Protein AF-A0A6G3XUW6-F1 (afdb_monomer_lite)

Structure (mmCIF, N/CA/C/O backbone):
data_AF-A0A6G3XUW6-F1
#
_entry.id   AF-A0A6G3XUW6-F1
#
loop_
_atom_site.group_PDB
_atom_site.id
_atom_site.type_symbol
_atom_site.label_atom_id
_atom_site.label_alt_id
_atom_site.label_comp_id
_atom_site.label_asym_id
_atom_site.label_entity_id
_atom_site.label_seq_id
_atom_site.pdbx_PDB_ins_code
_atom_site.Cartn_x
_atom_site.Cartn_y
_atom_site.Cartn_z
_atom_site.occupancy
_atom_site.B_iso_or_equiv
_atom_site.auth_seq_id
_atom_site.auth_comp_id
_atom_site.auth_asym_id
_atom_site.auth_atom_id
_atom_site.pdbx_PDB_model_num
ATOM 1 N N . ALA A 1 1 ? 36.091 15.554 -2.455 1.00 47.88 1 ALA A N 1
ATOM 2 C CA . ALA A 1 1 ? 36.045 16.760 -3.316 1.00 47.88 1 ALA A CA 1
ATOM 3 C C . ALA A 1 1 ? 36.875 16.580 -4.588 1.00 47.88 1 ALA A C 1
ATOM 5 O O . ALA A 1 1 ? 36.370 16.884 -5.656 1.00 47.88 1 ALA A O 1
ATOM 6 N N . GLN A 1 2 ? 38.097 16.038 -4.501 1.00 39.41 2 GLN A N 1
ATOM 7 C CA . GLN A 1 2 ? 38.926 15.743 -5.679 1.00 39.41 2 GLN A CA 1
ATOM 8 C C . GLN A 1 2 ? 38.427 14.523 -6.490 1.00 39.41 2 GLN A C 1
ATOM 10 O O . GLN A 1 2 ? 38.505 14.551 -7.712 1.00 39.41 2 GLN A O 1
ATOM 15 N N . ASP A 1 3 ? 37.788 13.538 -5.844 1.00 40.91 3 ASP A N 1
ATOM 16 C CA . ASP A 1 3 ? 37.189 12.373 -6.532 1.00 40.91 3 ASP A CA 1
ATOM 17 C C . ASP A 1 3 ? 35.962 12.716 -7.394 1.00 40.91 3 ASP A C 1
ATOM 19 O O . ASP A 1 3 ? 35.753 12.126 -8.448 1.00 40.91 3 ASP A O 1
ATOM 23 N N . GLN A 1 4 ? 35.182 13.737 -7.018 1.00 38.16 4 GLN A N 1
ATOM 24 C CA . GLN A 1 4 ? 33.985 14.127 -7.778 1.00 38.16 4 GLN A CA 1
ATOM 25 C C . GLN A 1 4 ? 34.304 14.881 -9.076 1.00 38.16 4 GLN A C 1
ATOM 27 O O . GLN A 1 4 ? 33.491 14.889 -9.996 1.00 38.16 4 GLN A O 1
ATOM 32 N N . VAL A 1 5 ? 35.485 15.500 -9.180 1.00 45.34 5 VAL A N 1
ATOM 33 C CA . VAL A 1 5 ? 35.937 16.145 -10.424 1.00 45.34 5 VAL A CA 1
ATOM 34 C C . VAL A 1 5 ? 36.415 15.092 -11.432 1.00 45.34 5 VAL A C 1
ATOM 36 O O . VAL A 1 5 ? 36.185 15.249 -12.632 1.00 45.34 5 VAL A O 1
ATOM 39 N N . GLY A 1 6 ? 37.017 13.996 -10.951 1.00 40.53 6 GLY A N 1
ATOM 40 C CA . GLY A 1 6 ? 37.390 12.839 -11.771 1.00 40.53 6 GLY A CA 1
ATOM 41 C C . GLY A 1 6 ? 36.171 12.114 -12.349 1.00 40.53 6 GLY A C 1
ATOM 42 O O . GLY A 1 6 ? 36.116 11.889 -13.559 1.00 40.53 6 GLY A O 1
ATOM 43 N N . ASP A 1 7 ? 35.154 11.855 -11.522 1.00 49.25 7 ASP A N 1
ATOM 44 C CA . ASP A 1 7 ? 33.886 11.253 -11.965 1.00 49.25 7 ASP A CA 1
ATOM 45 C C . ASP A 1 7 ? 33.130 12.146 -12.952 1.00 49.25 7 ASP A C 1
ATOM 47 O O . ASP A 1 7 ? 32.655 11.672 -13.983 1.00 49.25 7 ASP A O 1
ATOM 51 N N . LEU A 1 8 ? 33.066 13.459 -12.703 1.00 45.09 8 LEU A N 1
ATOM 52 C CA . LEU A 1 8 ? 32.399 14.387 -13.618 1.00 45.09 8 LEU A CA 1
ATOM 53 C C . LEU A 1 8 ? 33.101 14.441 -14.982 1.00 45.09 8 LEU A C 1
ATOM 55 O O . LEU A 1 8 ? 32.440 14.468 -16.018 1.00 45.09 8 LEU A O 1
ATOM 59 N N . THR A 1 9 ? 34.435 14.423 -14.992 1.00 50.75 9 THR A N 1
ATOM 60 C CA . THR A 1 9 ? 35.218 14.406 -16.236 1.00 50.75 9 THR A CA 1
ATOM 61 C C . THR A 1 9 ? 34.997 13.098 -16.999 1.00 50.75 9 THR A C 1
ATOM 63 O O . THR A 1 9 ? 34.795 13.130 -18.211 1.00 50.75 9 THR A O 1
ATOM 66 N N . THR A 1 10 ? 34.922 11.970 -16.288 1.00 53.84 10 THR A N 1
ATOM 67 C CA . THR A 1 10 ? 34.670 10.639 -16.863 1.00 53.84 10 THR A CA 1
ATOM 68 C C . THR A 1 10 ? 33.268 10.537 -17.472 1.00 53.84 10 THR A C 1
ATOM 70 O O . THR A 1 10 ? 33.120 10.127 -18.622 1.00 53.84 10 THR A O 1
ATOM 73 N N . VAL A 1 11 ? 32.236 11.005 -16.762 1.00 54.62 11 VAL A N 1
ATOM 74 C CA . VAL A 1 11 ? 30.846 11.035 -17.256 1.00 54.62 11 VAL A CA 1
ATOM 75 C C . VAL A 1 11 ? 30.703 11.954 -18.475 1.00 54.62 11 VAL A C 1
ATOM 77 O O . VAL A 1 11 ? 29.957 11.650 -19.413 1.00 54.62 11 VAL A O 1
ATOM 80 N N . VAL A 1 12 ? 31.430 13.075 -18.506 1.00 58.38 12 VAL A N 1
ATOM 81 C CA . VAL A 1 12 ? 31.451 13.984 -19.660 1.00 58.38 12 VAL A CA 1
ATOM 82 C C . VAL A 1 12 ? 32.180 13.354 -20.851 1.00 58.38 12 VAL A C 1
ATOM 84 O O . VAL A 1 12 ? 31.668 13.434 -21.970 1.00 58.38 12 VAL A O 1
ATOM 87 N N . GLU A 1 13 ? 33.319 12.686 -20.651 1.00 56.12 13 GLU A N 1
ATOM 88 C CA . GLU A 1 13 ? 34.023 11.968 -21.724 1.00 56.12 13 GLU A CA 1
ATOM 89 C C . GLU A 1 13 ? 33.182 10.824 -22.306 1.00 56.12 13 GLU A C 1
ATOM 91 O O . GLU A 1 13 ? 33.071 10.708 -23.532 1.00 56.12 13 GLU A O 1
ATOM 96 N N . GLU A 1 14 ? 32.517 10.039 -21.456 1.00 54.00 14 GLU A N 1
ATOM 97 C CA . GLU A 1 14 ? 31.626 8.952 -21.874 1.00 54.00 14 GLU A CA 1
ATOM 98 C C . GLU A 1 14 ? 30.406 9.488 -22.643 1.00 54.00 14 GLU A C 1
ATOM 100 O O . GLU A 1 14 ? 30.047 8.970 -23.706 1.00 54.00 14 GLU A O 1
ATOM 105 N N . SER A 1 15 ? 29.836 10.612 -22.197 1.00 56.00 15 SER A N 1
ATOM 106 C CA . SER A 1 15 ? 28.744 11.304 -22.897 1.00 56.00 15 SER A CA 1
ATOM 107 C C . SER A 1 15 ? 29.173 11.845 -24.268 1.00 56.00 15 SER A C 1
ATOM 109 O O . SER A 1 15 ? 28.437 11.731 -25.255 1.00 56.00 15 SER A O 1
ATOM 111 N N . VAL A 1 16 ? 30.383 12.406 -24.376 1.00 58.22 16 VAL A N 1
ATOM 112 C CA . VAL A 1 16 ? 30.945 12.908 -25.642 1.00 58.22 16 VAL A CA 1
ATOM 113 C C . VAL A 1 16 ? 31.243 11.758 -26.609 1.00 58.22 16 VAL A C 1
ATOM 115 O O . VAL A 1 16 ? 31.010 11.899 -27.817 1.00 58.22 16 VAL A O 1
ATOM 118 N N . LEU A 1 17 ? 31.720 10.615 -26.107 1.00 56.41 17 LEU A N 1
ATOM 119 C CA . LEU A 1 17 ? 31.930 9.404 -26.899 1.00 56.41 17 LEU A CA 1
ATOM 120 C C . LEU A 1 17 ? 30.591 8.829 -27.384 1.00 56.41 17 LEU A C 1
ATOM 122 O O . LEU A 1 17 ? 30.445 8.554 -28.576 1.00 56.41 17 LEU A O 1
ATOM 126 N N . GLY A 1 18 ? 29.585 8.759 -26.507 1.00 59.00 18 GLY A N 1
ATOM 127 C CA . GLY A 1 18 ? 28.222 8.328 -26.822 1.00 59.00 18 GLY A CA 1
ATOM 128 C C . GLY A 1 18 ? 27.568 9.174 -27.919 1.00 59.00 18 GLY A C 1
ATOM 129 O O . GLY A 1 18 ? 27.033 8.636 -28.889 1.00 59.00 18 GLY A O 1
ATOM 130 N N . ILE A 1 19 ? 27.701 10.503 -27.856 1.00 58.03 19 ILE A N 1
ATOM 131 C CA . ILE A 1 19 ? 27.221 11.412 -28.913 1.00 58.03 19 ILE A CA 1
ATOM 132 C C . ILE A 1 19 ? 27.960 11.179 -30.240 1.00 58.03 19 ILE A C 1
ATOM 134 O O . ILE A 1 19 ? 27.349 11.258 -31.308 1.00 58.03 19 ILE A O 1
ATOM 138 N N . ARG A 1 20 ? 29.266 10.889 -30.211 1.00 60.41 20 ARG A N 1
ATOM 139 C CA . ARG A 1 20 ? 30.077 10.624 -31.415 1.00 60.41 20 ARG A CA 1
ATOM 140 C C . ARG A 1 20 ? 29.701 9.292 -32.065 1.00 60.41 20 ARG A C 1
ATOM 142 O O . ARG A 1 20 ? 29.600 9.218 -33.288 1.00 60.41 20 ARG A O 1
ATOM 149 N N . ILE A 1 21 ? 29.415 8.288 -31.240 1.00 58.41 21 ILE A N 1
ATOM 150 C CA . ILE A 1 21 ? 28.867 6.991 -31.633 1.00 58.41 21 ILE A CA 1
ATOM 151 C C . ILE A 1 21 ? 27.499 7.199 -32.308 1.00 58.41 21 ILE A C 1
ATOM 153 O O . ILE A 1 21 ? 27.338 6.828 -33.470 1.00 58.41 21 ILE A O 1
ATOM 157 N N . VAL A 1 22 ? 26.559 7.909 -31.667 1.00 60.53 22 VAL A N 1
ATOM 158 C CA . VAL A 1 22 ? 25.226 8.234 -32.225 1.00 60.53 22 VAL A CA 1
ATOM 159 C C . VAL A 1 22 ? 25.313 9.044 -33.531 1.00 60.53 22 VAL A C 1
ATOM 161 O O . VAL A 1 22 ? 24.584 8.758 -34.481 1.00 60.53 22 VAL A O 1
ATOM 164 N N . LYS A 1 23 ? 26.238 10.010 -33.638 1.00 56.12 23 LYS A N 1
ATOM 165 C CA . LYS A 1 23 ? 26.481 10.774 -34.879 1.00 56.12 23 LYS A CA 1
ATOM 166 C C . LYS A 1 23 ? 27.110 9.924 -35.995 1.00 56.12 23 LYS A C 1
ATOM 168 O O . LYS A 1 23 ? 26.811 10.161 -37.165 1.00 56.12 23 LYS A O 1
ATOM 173 N N . GLY A 1 24 ? 27.930 8.923 -35.664 1.00 55.16 24 GLY A N 1
ATOM 174 C CA . GLY A 1 24 ? 28.481 7.951 -36.619 1.00 55.16 24 GLY A CA 1
ATOM 175 C C . GLY A 1 24 ? 27.399 7.074 -37.257 1.00 55.16 24 GLY A C 1
ATOM 176 O O . GLY A 1 24 ? 27.402 6.885 -38.476 1.00 55.16 24 GLY A O 1
ATOM 177 N N . PHE A 1 25 ? 26.401 6.666 -36.461 1.00 56.94 25 PHE A N 1
ATOM 178 C CA . PHE A 1 25 ? 25.252 5.872 -36.917 1.00 56.94 25 PHE A CA 1
ATOM 179 C C . PHE A 1 25 ? 24.378 6.578 -37.976 1.00 56.94 25 PHE A C 1
ATOM 181 O O . PHE A 1 25 ? 23.674 5.912 -38.740 1.00 56.94 25 PHE A O 1
ATOM 188 N N . GLY A 1 26 ? 24.448 7.913 -38.077 1.00 53.75 26 GLY A N 1
ATOM 189 C CA . GLY A 1 26 ? 23.709 8.715 -39.060 1.00 53.75 26 GLY A CA 1
ATOM 190 C C . GLY A 1 26 ? 24.218 8.607 -40.503 1.00 53.75 26 GLY A C 1
ATOM 191 O O . GLY A 1 26 ? 23.507 8.993 -41.428 1.00 53.75 26 GLY A O 1
ATOM 192 N N . ARG A 1 27 ? 25.424 8.062 -40.726 1.00 57.44 27 ARG A N 1
ATOM 193 C CA . ARG A 1 27 ? 26.040 7.989 -42.067 1.00 57.44 27 ARG A CA 1
ATOM 194 C C . ARG A 1 27 ? 25.758 6.679 -42.811 1.00 57.44 27 ARG A C 1
ATOM 196 O O . ARG A 1 27 ? 25.947 6.629 -44.021 1.00 57.44 27 ARG A O 1
ATOM 203 N N . HIS A 1 28 ? 25.254 5.641 -42.135 1.00 64.12 28 HIS A N 1
ATOM 204 C CA . HIS A 1 28 ? 24.929 4.348 -42.747 1.00 64.12 28 HIS A CA 1
ATOM 205 C C . HIS A 1 28 ? 23.533 3.850 -42.336 1.00 64.12 28 HIS A C 1
ATOM 207 O O . HIS A 1 28 ? 23.247 3.614 -41.165 1.00 64.12 28 HIS A O 1
ATOM 213 N N . ARG A 1 29 ? 22.656 3.593 -43.321 1.00 67.94 29 ARG A N 1
ATOM 214 C CA . ARG A 1 29 ? 21.284 3.081 -43.095 1.00 67.94 29 ARG A CA 1
ATOM 215 C C . ARG A 1 29 ? 21.238 1.766 -42.294 1.00 67.94 29 ARG A C 1
ATOM 217 O O . ARG A 1 29 ? 20.241 1.497 -41.633 1.00 67.94 29 ARG A O 1
ATOM 224 N N . SER A 1 30 ? 22.283 0.936 -42.359 1.00 70.12 30 SER A N 1
ATOM 225 C CA . SER A 1 30 ? 22.411 -0.306 -41.572 1.00 70.12 30 SER A CA 1
ATOM 226 C C . SER A 1 30 ? 22.556 -0.035 -40.077 1.00 70.12 30 SER A C 1
ATOM 228 O O . SER A 1 30 ? 21.940 -0.703 -39.251 1.00 70.12 30 SER A O 1
ATOM 230 N N . GLN A 1 31 ? 23.323 0.992 -39.754 1.00 66.94 31 GLN A N 1
ATOM 231 C CA . GLN A 1 31 ? 23.649 1.424 -38.415 1.00 66.94 31 GLN A CA 1
ATOM 232 C C . GLN A 1 31 ? 22.421 2.059 -37.728 1.00 66.94 31 GLN A C 1
ATOM 234 O O . GLN A 1 31 ? 22.055 1.653 -36.624 1.00 66.94 31 GLN A O 1
ATOM 239 N N . ALA A 1 32 ? 21.693 2.942 -38.415 1.00 73.06 32 ALA A N 1
ATOM 240 C CA . ALA A 1 32 ? 20.428 3.483 -37.906 1.00 73.06 32 ALA A CA 1
ATOM 241 C C . ALA A 1 32 ? 19.370 2.390 -37.615 1.00 73.06 32 ALA A C 1
ATOM 243 O O . ALA A 1 32 ? 18.633 2.478 -36.631 1.00 73.06 32 ALA A O 1
ATOM 244 N N . ARG A 1 33 ? 19.308 1.327 -38.437 1.00 77.94 33 ARG A N 1
ATOM 245 C CA . ARG A 1 33 ? 18.421 0.173 -38.188 1.00 77.94 33 ARG A CA 1
ATOM 246 C C . ARG A 1 33 ? 18.825 -0.617 -36.942 1.00 77.94 33 ARG A C 1
ATOM 248 O O . ARG A 1 33 ? 17.945 -0.992 -36.172 1.00 77.94 33 ARG A O 1
ATOM 255 N N . ALA A 1 34 ? 20.123 -0.840 -36.734 1.00 76.19 34 ALA A N 1
ATOM 256 C CA . ALA A 1 34 ? 20.635 -1.520 -35.544 1.00 76.19 34 ALA A CA 1
ATOM 257 C C . ALA A 1 34 ? 20.319 -0.733 -34.260 1.00 76.19 34 ALA A C 1
ATOM 259 O O . ALA A 1 34 ? 19.793 -1.305 -33.307 1.00 76.19 34 ALA A O 1
ATOM 260 N N . PHE A 1 35 ? 20.533 0.587 -34.268 1.00 75.06 35 PHE A N 1
ATOM 261 C CA . PHE A 1 35 ? 20.168 1.458 -33.147 1.00 75.06 35 PHE A CA 1
ATOM 262 C C . PHE A 1 35 ? 18.663 1.410 -32.847 1.00 75.06 35 PHE A C 1
ATOM 264 O O . PHE A 1 35 ? 18.265 1.215 -31.701 1.00 75.06 35 PHE A O 1
ATOM 271 N N . LYS A 1 36 ? 17.814 1.508 -33.880 1.00 80.12 36 LYS A N 1
ATOM 272 C CA . LYS A 1 36 ? 16.355 1.414 -33.722 1.00 80.12 36 LYS A CA 1
ATOM 273 C C . LYS A 1 36 ? 15.926 0.079 -33.102 1.00 80.12 36 LYS A C 1
ATOM 275 O O . LYS A 1 36 ? 15.047 0.064 -32.245 1.00 80.12 36 LYS A O 1
ATOM 280 N N . ALA A 1 37 ? 16.542 -1.031 -33.508 1.00 82.50 37 ALA A N 1
ATOM 281 C CA . ALA A 1 37 ? 16.258 -2.344 -32.933 1.00 82.50 37 ALA A CA 1
ATOM 282 C C . ALA A 1 37 ? 16.660 -2.428 -31.449 1.00 82.50 37 ALA A C 1
ATOM 284 O O . ALA A 1 37 ? 15.895 -2.956 -30.642 1.00 82.50 37 ALA A O 1
ATOM 285 N N . LEU A 1 38 ? 17.818 -1.871 -31.079 1.00 77.31 38 LEU A N 1
ATOM 286 C CA . LEU A 1 38 ? 18.287 -1.833 -29.691 1.00 77.31 38 LEU A CA 1
ATOM 287 C C . LEU A 1 38 ? 17.377 -0.960 -28.811 1.00 77.31 38 LEU A C 1
ATOM 289 O O . LEU A 1 38 ? 16.960 -1.388 -27.739 1.00 77.31 38 LEU A O 1
ATOM 293 N N . ALA A 1 39 ? 17.003 0.223 -29.305 1.00 79.25 39 ALA A N 1
ATOM 294 C CA . ALA A 1 39 ? 16.098 1.138 -28.617 1.00 79.25 39 ALA A CA 1
ATOM 295 C C . ALA A 1 39 ? 14.706 0.523 -28.398 1.00 79.25 39 ALA A C 1
ATOM 297 O O . ALA A 1 39 ? 14.127 0.683 -27.326 1.00 79.25 39 ALA A O 1
ATOM 298 N N . HIS A 1 40 ? 14.176 -0.222 -29.377 1.00 88.44 40 HIS A N 1
ATOM 299 C CA . HIS A 1 40 ? 12.917 -0.951 -29.205 1.00 88.44 40 HIS A CA 1
ATOM 300 C C . HIS A 1 40 ? 13.017 -2.035 -28.132 1.00 88.44 40 HIS A C 1
ATOM 302 O O . HIS A 1 40 ? 12.146 -2.091 -27.271 1.00 88.44 40 HIS A O 1
ATOM 308 N N . ARG A 1 41 ? 14.091 -2.835 -28.131 1.00 85.44 41 ARG A N 1
ATOM 309 C CA . ARG A 1 41 ? 14.306 -3.849 -27.087 1.00 85.44 41 ARG A CA 1
ATOM 310 C C . ARG A 1 41 ? 14.392 -3.225 -25.697 1.00 85.44 41 ARG A C 1
ATOM 312 O O . ARG A 1 41 ? 13.722 -3.704 -24.792 1.00 85.44 41 ARG A O 1
ATOM 319 N N . LEU A 1 42 ? 15.158 -2.143 -25.539 1.00 80.44 42 LEU A N 1
ATOM 320 C CA . LEU A 1 42 ? 15.264 -1.429 -24.264 1.00 80.44 42 LEU A CA 1
ATOM 321 C C . LEU A 1 42 ? 13.898 -0.910 -23.803 1.00 80.44 42 LEU A C 1
ATOM 323 O O . LEU A 1 42 ? 13.506 -1.138 -22.663 1.00 80.44 42 LEU A O 1
ATOM 327 N N . ARG A 1 43 ? 13.147 -0.265 -24.704 1.00 87.75 43 ARG A N 1
ATOM 328 C CA . ARG A 1 43 ? 11.800 0.232 -24.409 1.00 87.75 43 ARG A CA 1
ATOM 329 C C . ARG A 1 43 ? 10.870 -0.891 -23.958 1.00 87.75 43 ARG A C 1
ATOM 331 O O . ARG A 1 43 ? 10.118 -0.704 -23.010 1.00 87.75 43 ARG A O 1
ATOM 338 N N . ASP A 1 44 ? 10.889 -2.031 -24.638 1.00 91.75 44 ASP A N 1
ATOM 339 C CA . ASP A 1 44 ? 9.994 -3.139 -24.316 1.00 91.75 44 ASP A CA 1
ATOM 340 C C . ASP A 1 44 ? 10.338 -3.748 -22.939 1.00 91.75 44 ASP A C 1
ATOM 342 O O . ASP A 1 44 ? 9.426 -4.029 -22.158 1.00 91.75 44 ASP A O 1
ATOM 346 N N . T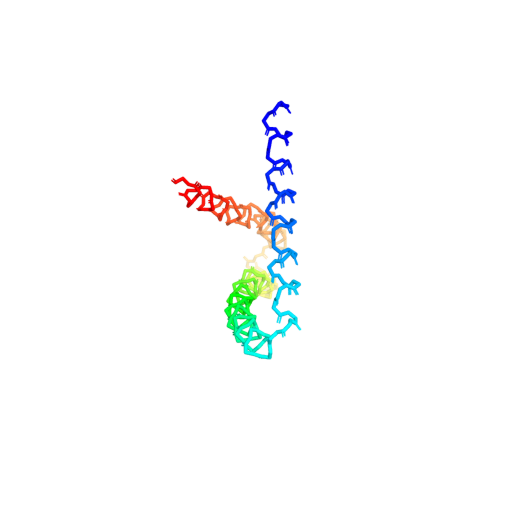HR A 1 45 ? 11.627 -3.841 -22.587 1.00 88.50 45 THR A N 1
ATOM 347 C CA . THR A 1 45 ? 12.080 -4.235 -21.239 1.00 88.50 45 THR A CA 1
ATOM 348 C C . THR A 1 45 ? 11.647 -3.227 -20.171 1.00 88.50 45 THR A C 1
ATOM 350 O O . THR A 1 45 ? 11.070 -3.620 -19.156 1.00 88.50 45 THR A O 1
ATOM 353 N N . GLU A 1 46 ? 11.861 -1.928 -20.400 1.00 85.56 46 GLU A N 1
ATOM 354 C CA . GLU A 1 46 ? 11.477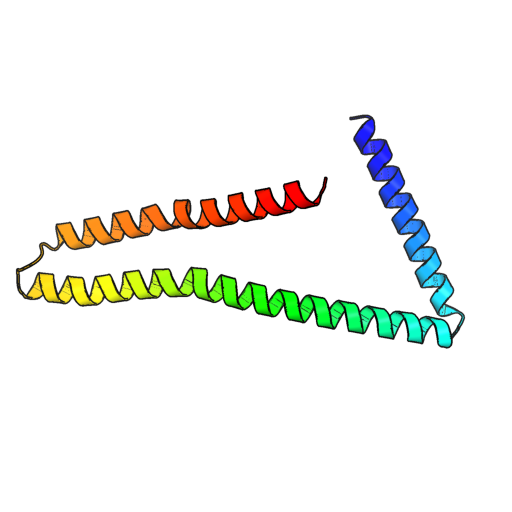 -0.868 -19.456 1.00 85.56 46 GLU A CA 1
ATOM 355 C C . GLU A 1 46 ? 9.958 -0.793 -19.257 1.00 85.56 46 GLU A C 1
ATOM 357 O O . GLU A 1 46 ? 9.483 -0.639 -18.135 1.00 85.56 46 GLU A O 1
ATOM 362 N N . LEU A 1 47 ? 9.162 -0.991 -20.314 1.00 92.38 47 LEU A N 1
ATOM 363 C CA . LEU A 1 47 ? 7.703 -1.085 -20.196 1.00 92.38 47 LEU A CA 1
ATOM 364 C C . LEU A 1 47 ? 7.267 -2.321 -19.399 1.00 92.38 47 LEU A C 1
ATOM 366 O O . LEU A 1 47 ? 6.284 -2.257 -18.659 1.00 92.38 47 LEU A O 1
ATOM 370 N N . GLY A 1 48 ? 7.980 -3.443 -19.533 1.00 91.62 48 GLY A N 1
ATOM 371 C CA . GLY A 1 48 ? 7.776 -4.626 -18.696 1.00 91.62 48 GLY A CA 1
ATOM 372 C C . GLY A 1 48 ? 8.031 -4.327 -17.217 1.00 91.62 48 GLY A C 1
ATOM 373 O O . GLY A 1 48 ? 7.165 -4.577 -16.378 1.00 91.62 48 GLY A O 1
ATOM 374 N N . LYS A 1 49 ? 9.176 -3.708 -16.910 1.00 83.56 49 LYS A N 1
ATOM 375 C CA . LYS A 1 49 ? 9.542 -3.266 -15.557 1.00 83.56 49 LYS A CA 1
ATOM 376 C C . LYS A 1 49 ? 8.521 -2.280 -14.981 1.00 83.56 49 LYS A C 1
ATOM 378 O O . LYS A 1 49 ? 8.062 -2.466 -13.857 1.00 83.56 49 LYS A O 1
ATOM 383 N N . ALA A 1 50 ? 8.113 -1.278 -15.758 1.00 86.06 50 ALA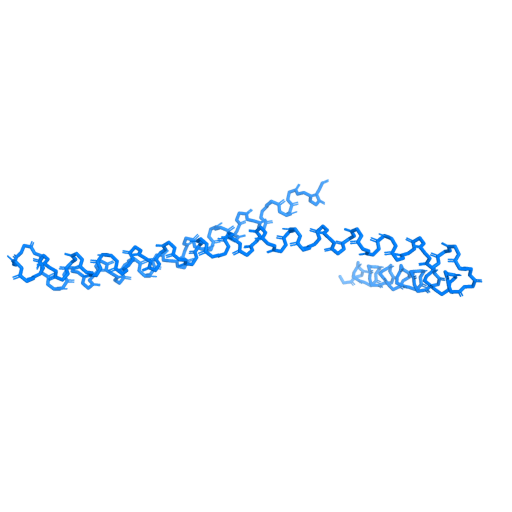 A N 1
ATOM 384 C CA . ALA A 1 50 ? 7.133 -0.279 -15.341 1.00 86.06 50 ALA A CA 1
ATOM 385 C C . ALA A 1 50 ? 5.779 -0.907 -14.983 1.00 86.06 50 ALA A C 1
ATOM 387 O O . ALA A 1 50 ? 5.179 -0.527 -13.982 1.00 86.06 50 ALA A O 1
ATOM 388 N N . ARG A 1 51 ? 5.309 -1.902 -15.750 1.00 93.25 51 ARG A N 1
ATOM 389 C CA . ARG A 1 51 ? 4.063 -2.626 -15.442 1.00 93.25 51 ARG A CA 1
ATOM 390 C C . ARG A 1 51 ? 4.150 -3.424 -14.144 1.00 93.25 51 ARG A C 1
ATOM 392 O O . ARG A 1 51 ? 3.198 -3.408 -13.371 1.00 93.25 51 ARG A O 1
ATOM 399 N N . LEU A 1 52 ? 5.275 -4.096 -13.897 1.00 90.38 52 LEU A N 1
ATOM 400 C CA . LEU A 1 52 ? 5.496 -4.834 -12.649 1.00 90.38 52 LEU A CA 1
ATOM 401 C C . LEU A 1 52 ? 5.500 -3.892 -11.445 1.00 90.38 52 LEU A C 1
ATOM 403 O O . LEU A 1 52 ? 4.778 -4.125 -10.478 1.00 90.38 52 LEU A O 1
ATOM 407 N N . LEU A 1 53 ? 6.254 -2.794 -11.536 1.00 84.88 53 LEU A N 1
ATOM 408 C CA . LEU A 1 53 ? 6.293 -1.778 -10.488 1.00 84.88 53 LEU A CA 1
ATOM 409 C C . LEU A 1 53 ? 4.912 -1.161 -10.257 1.00 84.88 53 LEU A C 1
ATOM 411 O O . LEU A 1 53 ? 4.500 -1.036 -9.111 1.00 84.88 53 LEU A O 1
ATOM 415 N N . ALA A 1 54 ? 4.171 -0.837 -11.319 1.00 89.00 54 ALA A N 1
ATOM 416 C CA . ALA A 1 54 ? 2.814 -0.310 -11.203 1.00 89.00 54 ALA A CA 1
ATOM 417 C C . ALA A 1 54 ? 1.875 -1.278 -10.465 1.00 89.00 54 ALA A C 1
ATOM 419 O O . ALA A 1 54 ? 1.097 -0.840 -9.622 1.00 89.00 54 ALA A O 1
ATOM 420 N N . GLY A 1 55 ? 1.969 -2.585 -10.733 1.00 92.44 55 GLY A N 1
ATOM 421 C CA . GLY A 1 55 ? 1.191 -3.603 -10.022 1.00 92.44 55 GLY A CA 1
ATOM 422 C C . GLY A 1 55 ? 1.544 -3.698 -8.536 1.00 92.44 55 GLY A C 1
ATOM 423 O O . GLY A 1 55 ? 0.650 -3.756 -7.695 1.00 92.44 55 GLY A O 1
ATOM 424 N N . ILE A 1 56 ? 2.838 -3.655 -8.204 1.00 85.69 56 ILE A N 1
ATOM 425 C CA . ILE A 1 56 ? 3.313 -3.636 -6.812 1.00 85.69 56 ILE A CA 1
ATOM 426 C C . ILE A 1 56 ? 2.794 -2.391 -6.089 1.00 85.69 56 ILE A C 1
ATOM 428 O O . ILE A 1 56 ? 2.223 -2.505 -5.008 1.00 85.69 56 ILE A O 1
ATOM 432 N N . TRP A 1 57 ? 2.937 -1.215 -6.704 1.00 85.00 57 TRP A N 1
ATOM 433 C CA . TRP A 1 57 ? 2.444 0.044 -6.152 1.00 85.00 57 TRP A CA 1
ATOM 434 C C . TRP A 1 57 ? 0.935 0.021 -5.929 1.00 85.00 57 TRP A C 1
ATOM 436 O O . TRP A 1 57 ? 0.484 0.390 -4.851 1.00 85.00 57 TRP A O 1
ATOM 446 N N . ALA A 1 58 ? 0.168 -0.481 -6.900 1.00 91.50 58 ALA A N 1
ATOM 447 C CA . ALA A 1 58 ? -1.277 -0.621 -6.769 1.00 91.50 58 ALA A CA 1
ATOM 448 C C . ALA A 1 58 ? -1.671 -1.536 -5.598 1.00 91.50 58 ALA A C 1
ATOM 450 O O . ALA A 1 58 ? -2.622 -1.236 -4.888 1.00 91.50 58 ALA A O 1
ATOM 451 N N . LEU A 1 59 ? -0.944 -2.634 -5.365 1.00 89.31 59 LEU A N 1
ATOM 452 C CA . LEU A 1 59 ? -1.185 -3.521 -4.221 1.00 89.31 59 LEU A CA 1
ATOM 453 C C . LEU A 1 59 ? -0.839 -2.849 -2.888 1.00 89.31 59 LEU A C 1
ATOM 455 O O . LEU A 1 59 ? -1.626 -2.932 -1.945 1.00 89.31 59 LEU A O 1
ATOM 459 N N . ILE A 1 60 ? 0.314 -2.177 -2.820 1.00 85.00 60 ILE A N 1
ATOM 460 C CA . ILE A 1 60 ? 0.781 -1.468 -1.621 1.00 85.00 60 ILE A CA 1
ATOM 461 C C . ILE A 1 60 ? -0.204 -0.373 -1.209 1.00 85.00 60 ILE A C 1
ATOM 463 O O . ILE A 1 60 ? -0.418 -0.186 -0.016 1.00 85.00 60 ILE A O 1
ATOM 467 N N . THR A 1 61 ? -0.830 0.323 -2.161 1.00 85.81 61 THR A N 1
ATOM 468 C CA . THR A 1 61 ? -1.807 1.375 -1.851 1.00 85.81 61 THR A CA 1
ATOM 469 C C . THR A 1 61 ? -3.213 0.826 -1.618 1.00 85.81 61 THR A C 1
ATOM 471 O O . THR A 1 61 ? -3.868 1.214 -0.653 1.00 85.81 61 THR A O 1
ATOM 474 N N . ALA A 1 62 ? -3.682 -0.110 -2.448 1.00 92.69 62 ALA A N 1
ATOM 475 C CA . ALA A 1 62 ? -5.064 -0.579 -2.385 1.00 92.69 62 ALA A CA 1
ATOM 476 C C . ALA A 1 62 ? -5.345 -1.462 -1.162 1.00 92.69 62 ALA A C 1
ATOM 478 O O . ALA A 1 62 ? -6.409 -1.343 -0.560 1.00 92.69 62 ALA A O 1
ATOM 479 N N . ILE A 1 63 ? -4.422 -2.352 -0.771 1.00 92.69 63 ILE A N 1
ATOM 480 C CA . ILE A 1 63 ? -4.666 -3.284 0.343 1.00 92.69 63 ILE A CA 1
ATOM 481 C C . ILE A 1 63 ? -4.930 -2.537 1.664 1.00 92.69 63 ILE A C 1
ATOM 483 O O . ILE A 1 63 ? -5.944 -2.832 2.303 1.00 92.69 63 ILE A O 1
ATOM 487 N N . PRO A 1 64 ? -4.094 -1.570 2.093 1.00 89.94 64 PRO A N 1
ATOM 488 C CA . PRO A 1 64 ? -4.342 -0.820 3.322 1.00 89.94 64 PRO A CA 1
ATOM 489 C C . PRO A 1 64 ? -5.633 -0.001 3.277 1.00 89.94 64 PRO A C 1
ATOM 491 O O . PRO A 1 64 ? -6.362 0.030 4.267 1.00 89.94 64 PRO A O 1
ATOM 494 N N . GLU A 1 65 ? -5.942 0.633 2.142 1.00 91.62 65 GLU A N 1
ATOM 495 C CA . GLU A 1 65 ? -7.179 1.405 1.977 1.00 91.62 65 GLU A CA 1
ATOM 496 C C . GLU A 1 65 ? -8.417 0.516 2.114 1.00 91.62 65 GLU A C 1
ATOM 498 O O . GLU A 1 65 ? -9.347 0.851 2.852 1.00 91.62 65 GLU A O 1
ATOM 503 N N . LEU A 1 66 ? -8.402 -0.655 1.475 1.00 96.44 66 LEU A N 1
ATOM 504 C CA . LEU A 1 66 ? -9.470 -1.642 1.600 1.00 96.44 66 LEU A CA 1
ATOM 505 C C . LEU A 1 66 ? -9.582 -2.177 3.030 1.00 96.44 66 LEU A C 1
ATOM 507 O O . LEU A 1 66 ? -10.693 -2.330 3.531 1.00 96.44 66 LEU A O 1
ATOM 511 N N . ALA A 1 67 ? -8.460 -2.427 3.708 1.00 94.06 67 ALA A N 1
ATOM 512 C CA . ALA A 1 67 ? -8.453 -2.898 5.090 1.00 94.06 67 ALA A CA 1
ATOM 513 C C . ALA A 1 67 ? -9.034 -1.855 6.059 1.00 94.06 67 ALA A C 1
ATOM 515 O O . ALA A 1 67 ? -9.873 -2.194 6.891 1.00 94.06 67 ALA A O 1
ATOM 516 N N . ILE A 1 68 ? -8.640 -0.584 5.926 1.00 94.88 68 ILE A N 1
ATOM 517 C CA . ILE A 1 68 ? -9.183 0.529 6.719 1.00 94.88 68 ILE A CA 1
ATOM 518 C C . ILE A 1 68 ? -10.674 0.714 6.427 1.00 94.88 68 ILE A C 1
ATOM 520 O O . ILE A 1 68 ? -11.466 0.838 7.359 1.00 94.88 68 ILE A O 1
ATOM 524 N N . GLY A 1 69 ? -11.071 0.689 5.152 1.00 96.81 69 GLY A N 1
ATOM 525 C CA . GLY A 1 69 ? -12.472 0.797 4.749 1.00 96.81 69 GLY A CA 1
ATOM 526 C C . GLY A 1 69 ? -13.327 -0.341 5.309 1.00 96.81 69 GLY A C 1
ATOM 527 O O . GLY A 1 69 ? -14.384 -0.095 5.888 1.00 96.81 69 GLY A O 1
ATOM 528 N N . ALA A 1 70 ? -12.846 -1.582 5.215 1.00 97.81 70 ALA A N 1
ATOM 529 C CA . ALA A 1 70 ? -13.520 -2.745 5.783 1.00 97.81 70 ALA A CA 1
ATOM 530 C C . ALA A 1 70 ? -13.615 -2.657 7.313 1.00 97.81 70 ALA A C 1
ATOM 532 O O . ALA A 1 70 ? -14.684 -2.895 7.875 1.00 97.81 70 ALA A O 1
ATOM 533 N N . ALA A 1 71 ? -12.532 -2.267 7.990 1.00 96.38 71 ALA A N 1
ATOM 534 C CA . ALA A 1 71 ? -12.523 -2.084 9.437 1.00 96.38 71 ALA A CA 1
ATOM 535 C C . ALA A 1 71 ? -13.490 -0.983 9.887 1.00 96.38 71 ALA A C 1
ATOM 537 O O . ALA A 1 71 ? -14.148 -1.138 10.913 1.00 96.38 71 ALA A O 1
ATOM 538 N N . LEU A 1 72 ? -13.618 0.100 9.115 1.00 97.25 72 LEU A N 1
ATOM 539 C CA . LEU A 1 72 ? -14.592 1.151 9.381 1.00 97.25 72 LEU A CA 1
ATOM 540 C C . LEU A 1 72 ? -16.022 0.609 9.271 1.00 97.25 72 LEU A C 1
ATOM 542 O O . LEU A 1 72 ? -16.782 0.750 10.222 1.00 97.25 72 LEU A O 1
ATOM 546 N N . VAL A 1 73 ? -16.371 -0.064 8.169 1.00 98.06 73 VAL A N 1
ATOM 547 C CA . VAL A 1 73 ? -17.719 -0.629 7.964 1.00 98.06 73 VAL A CA 1
ATOM 548 C C . VAL A 1 73 ? -18.077 -1.627 9.068 1.00 98.06 73 VAL A C 1
ATOM 550 O O . VAL A 1 73 ? -19.115 -1.493 9.715 1.00 98.06 73 VAL A O 1
ATOM 553 N N . LEU A 1 74 ? -17.203 -2.604 9.323 1.00 97.56 74 LEU A N 1
ATOM 554 C CA . LEU A 1 74 ? -17.420 -3.629 10.350 1.00 97.56 74 LEU A CA 1
ATOM 555 C C . LEU A 1 74 ? -17.422 -3.037 11.764 1.00 97.56 74 LEU A C 1
ATOM 557 O O . LEU A 1 74 ? -18.182 -3.471 12.628 1.00 97.56 74 LEU A O 1
ATOM 561 N N . GLY A 1 75 ? -16.569 -2.047 12.014 1.00 97.06 75 GLY A N 1
ATOM 562 C CA . GLY A 1 75 ? -16.494 -1.345 13.286 1.00 97.06 75 GLY A CA 1
ATOM 563 C C . GLY A 1 75 ? -17.754 -0.538 13.571 1.00 97.06 75 GLY A C 1
ATOM 564 O O . GLY A 1 75 ? -18.272 -0.597 14.681 1.00 97.06 75 GLY A O 1
ATOM 565 N N . THR A 1 76 ? -18.289 0.176 12.579 1.00 97.31 76 THR A N 1
ATOM 566 C CA . THR A 1 76 ? -19.524 0.955 12.732 1.00 97.31 76 THR A CA 1
ATOM 567 C C . THR A 1 76 ? -20.718 0.065 13.072 1.00 97.31 76 THR A C 1
ATOM 569 O O . THR A 1 76 ? -21.506 0.439 13.937 1.00 97.31 76 THR A O 1
ATOM 572 N N . ILE A 1 77 ? -20.825 -1.121 12.461 1.00 98.00 77 ILE A N 1
ATOM 573 C CA . ILE A 1 77 ? -21.871 -2.101 12.801 1.00 98.00 77 ILE A CA 1
ATOM 574 C C . ILE A 1 77 ? -21.734 -2.543 14.266 1.00 98.00 77 ILE A C 1
ATOM 576 O O . ILE A 1 77 ? -22.694 -2.459 15.023 1.00 98.00 77 ILE A O 1
ATOM 580 N N . GLN A 1 78 ? -20.526 -2.904 14.712 1.00 97.19 78 GLN A N 1
ATOM 581 C CA . GLN A 1 78 ? -20.288 -3.304 16.107 1.00 97.19 78 GLN A CA 1
ATOM 582 C C . GLN A 1 78 ? -20.567 -2.182 17.120 1.00 97.19 78 GLN A C 1
ATOM 584 O O . GLN A 1 78 ? -21.033 -2.448 18.230 1.00 97.19 78 GLN A O 1
ATOM 58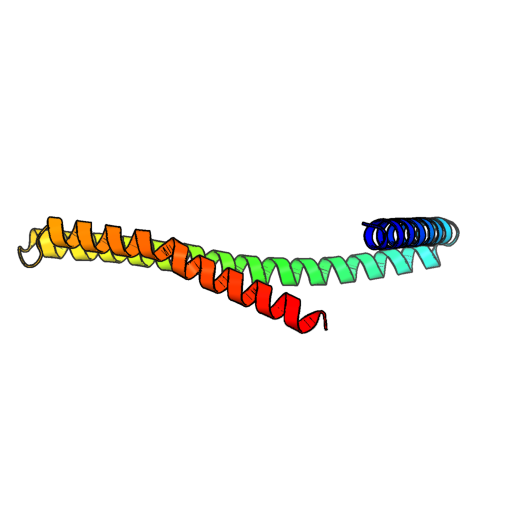9 N N . VAL A 1 79 ? -20.304 -0.925 16.748 1.00 97.81 79 VAL A N 1
ATOM 590 C CA . VAL A 1 79 ? -20.660 0.241 17.571 1.00 97.81 79 VAL A CA 1
ATOM 591 C C . VAL A 1 79 ? -22.177 0.409 17.657 1.00 97.81 79 VAL A C 1
ATOM 593 O O . VAL A 1 79 ? -22.688 0.691 18.739 1.00 97.81 79 VAL A O 1
ATOM 596 N N . ALA A 1 80 ? -22.902 0.207 16.552 1.00 96.94 80 ALA A N 1
ATOM 597 C CA . ALA A 1 80 ? -24.363 0.263 16.537 1.00 96.94 80 ALA A CA 1
ATOM 598 C C . ALA A 1 80 ? -24.998 -0.846 17.396 1.00 96.94 80 ALA A C 1
ATOM 600 O O . ALA A 1 80 ? -25.970 -0.588 18.102 1.00 96.94 80 ALA A O 1
ATOM 601 N N . ASP A 1 81 ? -24.396 -2.037 17.403 1.00 96.94 81 ASP A N 1
ATOM 602 C CA . ASP A 1 81 ? -24.820 -3.175 18.228 1.00 96.94 81 ASP A CA 1
ATOM 603 C C . ASP A 1 81 ? -24.389 -3.051 19.706 1.00 96.94 81 ASP A C 1
ATOM 605 O O . ASP A 1 81 ? -24.719 -3.903 20.531 1.00 96.94 81 ASP A O 1
ATOM 609 N N . GLY A 1 82 ? -23.628 -2.008 20.064 1.00 95.06 82 GLY A N 1
ATOM 610 C CA . GLY A 1 82 ? -23.149 -1.758 21.428 1.00 95.06 82 GLY A CA 1
ATOM 611 C C . GLY A 1 82 ? -22.027 -2.690 21.902 1.00 95.06 82 GLY A C 1
ATOM 612 O O . GLY A 1 82 ? -21.664 -2.663 23.077 1.00 95.06 82 GLY A O 1
ATOM 613 N N . THR A 1 83 ? -21.457 -3.503 21.009 1.00 95.62 83 THR A N 1
ATOM 614 C CA . THR A 1 83 ? -20.367 -4.448 21.320 1.00 95.62 83 THR A CA 1
ATOM 615 C C . THR A 1 83 ? -18.983 -3.793 21.285 1.00 95.62 83 THR A C 1
ATOM 617 O O . THR A 1 83 ? -18.036 -4.312 21.876 1.00 95.62 83 THR A O 1
ATOM 620 N N . LEU A 1 84 ? -18.866 -2.626 20.643 1.00 96.25 84 LEU A N 1
ATOM 621 C CA . LEU A 1 84 ? -17.647 -1.824 20.552 1.00 96.25 84 LEU A CA 1
ATOM 622 C C . LEU A 1 84 ? -17.949 -0.361 20.902 1.00 96.25 84 LEU A C 1
ATOM 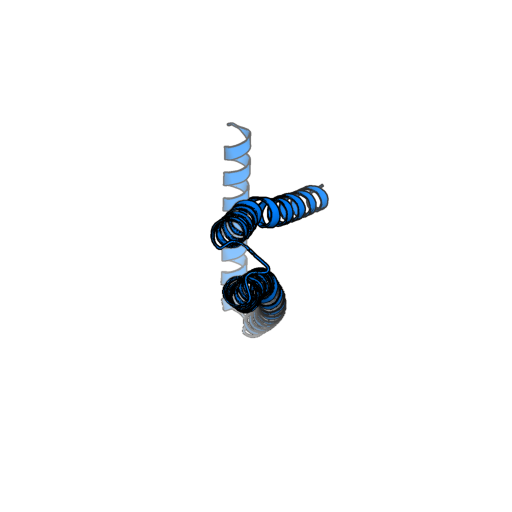624 O O . LEU A 1 84 ? -18.974 0.183 20.502 1.00 96.25 84 LEU A O 1
ATOM 628 N N . SER A 1 85 ? -17.044 0.321 21.609 1.00 97.25 85 SER A N 1
ATOM 629 C CA . SER A 1 85 ? -17.187 1.768 21.815 1.00 97.25 85 SER A CA 1
ATOM 630 C C . SER A 1 85 ? -16.710 2.550 20.585 1.00 97.25 85 SER A C 1
ATOM 632 O O . SER A 1 85 ? -15.722 2.179 19.944 1.00 97.25 85 SER A O 1
ATOM 634 N N . ALA A 1 86 ? -17.352 3.685 20.292 1.00 95.69 86 ALA A N 1
ATOM 635 C CA . ALA A 1 86 ? -16.914 4.573 19.213 1.00 95.69 86 ALA A CA 1
ATOM 636 C C . ALA A 1 86 ? -15.459 5.046 19.404 1.00 95.69 86 ALA A C 1
ATOM 638 O O . ALA A 1 86 ? -14.692 5.111 18.445 1.00 95.69 86 ALA A O 1
ATOM 639 N N . GLY A 1 87 ? -15.049 5.307 20.652 1.00 97.06 87 GLY A N 1
ATOM 640 C CA . GLY A 1 87 ? -13.674 5.693 20.977 1.00 97.06 87 GLY A CA 1
ATOM 641 C C . GLY A 1 87 ? -12.656 4.599 20.648 1.00 97.06 87 GLY A C 1
ATOM 642 O O . GLY A 1 87 ? -11.592 4.897 20.111 1.00 97.06 87 GLY A O 1
ATOM 643 N N . THR A 1 88 ? -12.995 3.330 20.896 1.00 96.69 88 THR A N 1
ATOM 644 C CA . THR A 1 88 ? -12.134 2.184 20.561 1.00 96.69 88 THR A CA 1
ATOM 645 C C . THR A 1 88 ? -11.938 2.057 19.051 1.00 96.69 88 THR A C 1
ATOM 647 O O . THR A 1 88 ? -10.813 1.847 18.604 1.00 96.69 88 THR A O 1
ATOM 650 N N . LEU A 1 89 ? -13.003 2.235 18.261 1.00 97.00 89 LEU A N 1
ATOM 651 C CA . LEU A 1 89 ? -12.912 2.216 16.800 1.00 97.00 89 LEU A CA 1
ATOM 652 C C . LEU A 1 89 ? -12.013 3.344 16.276 1.00 97.00 89 LEU A C 1
ATOM 654 O O . LEU A 1 89 ? -11.122 3.101 15.464 1.00 97.00 89 LEU A O 1
ATOM 658 N N . VAL A 1 90 ? -12.207 4.568 16.772 1.00 97.19 90 VAL A N 1
ATOM 659 C CA . VAL A 1 90 ? -11.385 5.723 16.380 1.00 97.19 90 VAL A CA 1
ATOM 660 C C . VAL A 1 90 ? -9.919 5.513 16.760 1.00 97.19 90 VAL A C 1
ATOM 662 O O . VAL A 1 90 ? -9.037 5.789 15.945 1.00 97.19 90 VAL A O 1
ATOM 665 N N . ALA A 1 91 ? -9.646 4.990 17.959 1.00 97.25 91 ALA A N 1
ATOM 666 C CA . ALA A 1 91 ? -8.290 4.677 18.400 1.00 97.25 91 ALA A CA 1
ATOM 667 C C . ALA A 1 91 ? -7.630 3.636 17.483 1.00 97.25 91 ALA A C 1
ATOM 669 O O . ALA A 1 91 ? -6.525 3.872 17.000 1.00 97.25 91 ALA A O 1
ATOM 670 N N . PHE A 1 92 ? -8.331 2.541 17.168 1.00 96.25 92 PHE A N 1
ATOM 671 C CA . PHE A 1 92 ? -7.844 1.508 16.252 1.00 96.25 92 PHE A CA 1
ATOM 672 C C . PHE A 1 92 ? -7.485 2.082 14.875 1.00 96.25 92 PHE A C 1
ATOM 674 O O . PHE A 1 92 ? -6.368 1.882 14.397 1.00 96.25 92 PHE A O 1
ATOM 681 N N . LEU A 1 93 ? -8.402 2.834 14.257 1.00 96.19 93 LEU A N 1
ATOM 682 C CA . LEU A 1 93 ? -8.183 3.425 12.934 1.00 96.19 93 LEU A CA 1
ATOM 683 C C . LEU A 1 93 ? -7.020 4.427 12.946 1.00 96.19 93 LEU A C 1
ATOM 685 O O . LEU A 1 93 ? -6.207 4.440 12.023 1.00 96.19 93 LEU A O 1
ATOM 689 N N . SER A 1 94 ? -6.902 5.224 14.011 1.00 95.75 94 SER A N 1
ATOM 690 C CA . SER A 1 94 ? -5.810 6.191 14.174 1.00 95.75 94 SER A CA 1
ATOM 691 C C . SER A 1 94 ? -4.454 5.497 14.290 1.00 95.75 94 SER A C 1
ATOM 693 O O . SER A 1 94 ? -3.499 5.888 13.620 1.00 95.75 94 SER A O 1
ATOM 695 N N . THR A 1 95 ? -4.365 4.434 15.095 1.00 95.38 95 THR A N 1
ATOM 696 C CA . THR A 1 95 ? -3.142 3.632 15.228 1.00 95.38 95 THR A CA 1
ATOM 697 C C . THR A 1 95 ? -2.785 2.938 13.916 1.00 95.38 95 THR A C 1
ATOM 699 O O . THR A 1 95 ? -1.624 2.971 13.513 1.00 95.38 95 THR A O 1
ATOM 702 N N . ALA A 1 96 ? -3.766 2.362 13.214 1.00 93.69 96 ALA A N 1
ATOM 703 C CA . ALA A 1 96 ? -3.547 1.729 11.916 1.00 93.69 96 ALA A CA 1
ATOM 704 C C . ALA A 1 96 ? -3.005 2.728 10.880 1.00 93.69 96 ALA A C 1
ATOM 706 O O . ALA A 1 96 ? -2.038 2.432 10.177 1.00 93.69 96 ALA A O 1
ATOM 707 N N . LEU A 1 97 ? -3.571 3.939 10.829 1.00 92.00 97 LEU A N 1
ATOM 708 C CA . LEU A 1 97 ? -3.118 4.986 9.916 1.00 92.00 97 LEU A CA 1
ATOM 709 C C . LEU A 1 97 ? -1.713 5.496 10.268 1.00 92.00 97 LEU A C 1
ATOM 711 O O . LEU A 1 97 ? -0.906 5.726 9.368 1.00 92.00 97 LEU A O 1
ATOM 715 N N . ALA A 1 98 ? -1.397 5.627 11.559 1.00 92.50 98 ALA A N 1
ATOM 716 C CA . ALA A 1 98 ? -0.062 6.004 12.022 1.00 92.50 98 ALA A CA 1
ATOM 717 C C . ALA A 1 98 ? 0.998 4.948 11.664 1.00 92.50 98 ALA A C 1
ATOM 719 O O . ALA A 1 98 ? 2.139 5.296 11.362 1.00 92.50 98 ALA A O 1
ATOM 720 N N . LEU A 1 99 ? 0.620 3.666 11.651 1.00 90.44 99 LEU A N 1
ATOM 721 C CA . LEU A 1 99 ? 1.520 2.559 11.327 1.00 90.44 99 LEU A CA 1
ATOM 722 C C . LEU A 1 99 ? 1.775 2.399 9.817 1.00 90.44 99 LEU A C 1
ATOM 724 O O . LEU A 1 99 ? 2.745 1.748 9.430 1.00 90.44 99 LEU A O 1
ATOM 728 N N . ARG A 1 100 ? 0.968 3.041 8.961 1.00 86.19 100 ARG A N 1
ATOM 729 C CA . ARG A 1 100 ? 1.119 2.987 7.498 1.00 86.19 100 ARG A CA 1
ATOM 730 C C . ARG A 1 100 ? 2.503 3.453 7.037 1.00 86.19 100 ARG A C 1
ATOM 732 O O . ARG A 1 100 ? 3.189 2.741 6.310 1.00 86.19 100 ARG A O 1
ATOM 739 N N . TRP A 1 101 ? 2.927 4.628 7.501 1.00 86.25 101 TRP A N 1
ATOM 740 C CA . TRP A 1 101 ? 4.201 5.240 7.106 1.00 86.25 101 TRP A CA 1
ATOM 741 C C . TRP A 1 101 ? 5.428 4.389 7.488 1.00 86.25 101 TRP A C 1
ATOM 743 O O . TRP A 1 101 ? 6.280 4.152 6.628 1.00 86.25 101 TRP A O 1
ATOM 753 N N . PRO A 1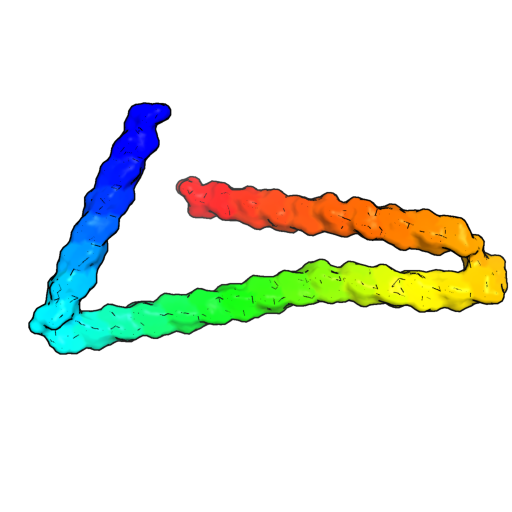 102 ? 5.538 3.887 8.735 1.00 86.69 102 PRO A N 1
ATOM 754 C CA . PRO A 1 102 ? 6.605 2.968 9.128 1.00 86.69 102 PRO A CA 1
ATOM 755 C C . PRO A 1 102 ? 6.686 1.701 8.268 1.00 86.69 102 PRO A C 1
ATOM 757 O O . PRO A 1 102 ? 7.783 1.293 7.890 1.00 86.69 102 PRO A O 1
ATOM 760 N N . VAL A 1 103 ? 5.544 1.095 7.927 1.00 86.44 103 VAL A N 1
ATOM 761 C CA . VAL A 1 103 ? 5.503 -0.128 7.108 1.00 86.44 103 VAL A CA 1
ATOM 762 C C . VAL A 1 103 ? 5.994 0.145 5.685 1.00 86.44 103 VAL A C 1
ATOM 764 O O . VAL A 1 103 ? 6.848 -0.587 5.185 1.00 86.44 103 VAL A O 1
ATOM 767 N N . GLU A 1 104 ? 5.523 1.226 5.057 1.00 83.38 104 GLU A N 1
ATOM 768 C CA . GLU A 1 104 ? 6.005 1.657 3.736 1.00 83.38 104 GLU A CA 1
ATOM 769 C C . GLU A 1 104 ? 7.517 1.951 3.763 1.00 83.38 104 GLU A C 1
ATOM 771 O O . GLU A 1 104 ? 8.261 1.512 2.883 1.00 83.38 104 GLU A O 1
ATOM 776 N N . SER A 1 105 ? 7.994 2.621 4.817 1.00 84.81 105 SER A N 1
ATOM 777 C CA . SER A 1 105 ? 9.406 2.997 4.978 1.00 84.81 105 SER A CA 1
ATOM 778 C C . SER A 1 105 ? 10.339 1.786 5.048 1.00 84.81 105 SER A C 1
ATOM 780 O O . SER A 1 105 ? 11.419 1.816 4.464 1.00 84.81 105 SER A O 1
ATOM 782 N N . ILE A 1 106 ? 9.935 0.699 5.717 1.00 85.19 106 ILE A N 1
ATOM 783 C CA . ILE A 1 106 ? 10.724 -0.545 5.771 1.00 85.19 106 ILE A CA 1
ATOM 784 C C . ILE A 1 106 ? 10.890 -1.143 4.370 1.00 85.19 106 ILE A C 1
ATOM 786 O O . ILE A 1 106 ? 11.983 -1.589 4.021 1.00 85.19 106 ILE A O 1
ATOM 790 N N . GLY A 1 107 ? 9.833 -1.115 3.552 1.00 80.81 107 GLY A N 1
ATOM 791 C CA . GLY A 1 107 ? 9.896 -1.571 2.163 1.00 80.81 107 GLY A CA 1
ATOM 792 C C . GLY A 1 107 ? 10.908 -0.774 1.338 1.00 80.81 107 GLY A C 1
ATOM 793 O O . GLY A 1 107 ? 11.745 -1.359 0.650 1.00 80.81 107 GLY A O 1
ATOM 794 N N . PHE A 1 108 ? 10.891 0.555 1.470 1.00 80.75 108 PHE A N 1
ATOM 795 C CA . PHE A 1 108 ? 11.877 1.432 0.834 1.00 80.75 108 PHE A CA 1
ATOM 796 C C . PHE A 1 108 ? 13.310 1.154 1.301 1.00 80.75 108 PHE A C 1
ATOM 798 O O . PHE A 1 108 ? 14.209 1.020 0.472 1.00 80.75 108 PHE A O 1
ATOM 805 N N . LEU A 1 109 ? 13.530 1.016 2.611 1.00 80.81 109 LEU A N 1
ATOM 806 C CA . LEU A 1 109 ? 14.852 0.728 3.178 1.00 80.81 109 LEU A CA 1
ATOM 807 C C . LEU A 1 109 ? 15.403 -0.623 2.705 1.00 80.81 109 LEU A C 1
ATOM 809 O O . LEU A 1 109 ? 16.597 -0.740 2.417 1.00 80.81 109 LEU A O 1
ATOM 813 N N . LEU A 1 110 ? 14.543 -1.637 2.581 1.00 78.00 110 LEU A N 1
ATOM 814 C CA . LEU A 1 110 ? 14.926 -2.941 2.050 1.00 78.00 110 LEU A CA 1
ATOM 815 C C . LEU A 1 110 ? 15.321 -2.845 0.570 1.00 78.00 110 LEU A C 1
ATOM 817 O O . LEU A 1 110 ? 16.342 -3.408 0.180 1.00 78.00 110 LEU A O 1
ATOM 821 N N . ALA A 1 111 ? 14.555 -2.106 -0.237 1.00 78.19 111 ALA A N 1
ATOM 822 C CA . ALA A 1 111 ? 14.868 -1.895 -1.649 1.00 78.19 111 ALA A CA 1
ATOM 823 C C . ALA A 1 111 ? 16.214 -1.171 -1.837 1.00 78.19 111 ALA A C 1
ATOM 825 O O . ALA A 1 111 ? 17.052 -1.632 -2.609 1.00 78.19 111 ALA A O 1
ATOM 826 N N . MET A 1 112 ? 16.465 -0.107 -1.066 1.00 77.75 112 MET A N 1
ATOM 827 C CA . MET A 1 112 ? 17.754 0.601 -1.070 1.00 77.75 112 MET A CA 1
ATOM 828 C C . MET A 1 112 ? 18.919 -0.308 -0.655 1.00 77.75 112 MET A C 1
ATOM 830 O O . MET A 1 112 ? 20.013 -0.227 -1.211 1.00 77.75 112 MET A O 1
ATOM 834 N N . SER A 1 113 ? 18.687 -1.201 0.310 1.00 78.50 113 SER A N 1
ATOM 835 C CA . SER A 1 113 ? 19.702 -2.160 0.761 1.00 78.50 113 SER A CA 1
ATOM 836 C C . SER A 1 113 ? 20.062 -3.169 -0.334 1.00 78.50 113 SER A C 1
ATOM 838 O O . SER A 1 113 ? 21.234 -3.503 -0.492 1.00 78.50 113 SER A O 1
ATOM 840 N N . GLN A 1 114 ? 19.079 -3.630 -1.115 1.00 74.56 114 GLN A N 1
ATOM 841 C CA . GLN A 1 114 ? 19.322 -4.519 -2.256 1.00 74.56 114 GLN A CA 1
ATOM 842 C C . GLN A 1 114 ? 20.092 -3.811 -3.375 1.00 74.56 114 GLN A C 1
ATOM 844 O O . GLN A 1 114 ? 21.026 -4.387 -3.927 1.00 74.56 114 GLN A O 1
ATOM 849 N N . GLU A 1 115 ? 19.752 -2.559 -3.681 1.00 72.69 115 GLU A N 1
ATOM 850 C CA . GLU A 1 115 ? 20.466 -1.769 -4.690 1.00 72.69 115 GLU A CA 1
ATOM 851 C C . GLU A 1 115 ? 21.946 -1.585 -4.317 1.00 72.69 115 GLU A C 1
ATOM 853 O O . GLU A 1 115 ? 22.823 -1.855 -5.135 1.00 72.69 115 GLU A O 1
ATOM 858 N N . SER A 1 116 ? 22.231 -1.256 -3.052 1.00 76.81 116 SER A N 1
ATOM 859 C CA . SER A 1 116 ? 23.599 -1.159 -2.523 1.00 76.81 116 SER A CA 1
ATOM 860 C C . SER A 1 116 ? 24.365 -2.489 -2.599 1.00 76.81 116 SER A C 1
ATOM 862 O O . SER A 1 116 ? 25.514 -2.526 -3.035 1.00 76.81 116 SER A O 1
ATOM 864 N N . ALA A 1 117 ? 23.716 -3.605 -2.248 1.00 70.19 117 ALA A N 1
ATOM 865 C CA . ALA A 1 117 ? 24.335 -4.931 -2.280 1.00 70.19 117 ALA A CA 1
ATOM 866 C C . ALA A 1 117 ? 24.664 -5.429 -3.698 1.00 70.19 117 ALA A C 1
ATOM 868 O O . ALA A 1 117 ? 25.548 -6.262 -3.854 1.00 70.19 117 ALA A O 1
ATOM 869 N N . THR A 1 118 ? 23.962 -4.937 -4.723 1.00 70.44 118 THR A N 1
ATOM 870 C CA . THR A 1 118 ? 24.205 -5.322 -6.126 1.00 70.44 118 THR A CA 1
ATOM 871 C C . THR A 1 118 ? 25.258 -4.434 -6.803 1.00 70.44 118 THR A C 1
ATOM 873 O O . THR A 1 118 ? 25.710 -4.746 -7.902 1.00 70.44 118 THR A O 1
ATOM 876 N N . ALA A 1 119 ? 25.633 -3.319 -6.168 1.00 62.84 119 ALA A N 1
ATOM 877 C CA . ALA A 1 119 ? 26.628 -2.369 -6.664 1.00 62.84 119 ALA A CA 1
ATOM 878 C C . ALA A 1 119 ? 28.077 -2.704 -6.238 1.00 62.84 119 ALA A C 1
ATOM 880 O O . ALA A 1 119 ? 28.992 -1.972 -6.616 1.00 62.84 119 ALA A O 1
ATOM 881 N N . THR A 1 120 ? 28.288 -3.781 -5.467 1.00 44.31 120 THR A N 1
ATOM 882 C CA . THR A 1 120 ? 29.609 -4.319 -5.072 1.00 44.31 120 THR A CA 1
ATOM 883 C C . THR A 1 120 ? 29.881 -5.633 -5.794 1.00 44.31 120 THR A C 1
ATOM 885 O O . THR A 1 120 ? 31.033 -5.828 -6.241 1.00 44.31 120 THR A O 1
#

Foldseek 3Di:
DVVVVVVVVVVVVVVVVVVVLVVVLVVDPVSVVVVVVVVVVVVVVVVVVVVVVVVVVCCLPVVLVVVLVVLVVVVVVCCVVVNDPPVRSVVVSVVSVVVSVVVVVVVVVVVVVVVVVVVD

Secondary structure (DSSP, 8-state):
-HHHHHHHHHHHHHHHHHHHHHHHHTT-HHHHHHHHHHHHHHHHHHHHHHHHHHHHHHHHHHHHHHHHHHHHHHHHHHHHTTSS-HHHHHHHHHHHHHHHHHHHHHHHHHHHHHHHHH--

Organism: NCBI:txid2706086

Radius of gyration: 26.1 Å; chains: 1; bounding box: 64×22×65 Å

InterPro domains:
  IPR011527 ABC transporter type 1, transmembrane domain [PF00664] (2-103)
  IPR011527 ABC transporter type 1, transmembrane domain [PS50929] (1-115)
  IPR036640 ABC transporter type 1, transmembrane domain superfamily [G3DSA:1.20.1560.10] (1-120)
  IPR036640 ABC transporter type 1, transmembrane domain superfamily [SSF90123] (2-119)

Sequence (120 aa):
AQDQVGDLTTVVEESVLGIRIVKGFGRHRSQARAFKALAHRLRDTELGKARLLAGIWALITAIPELAIGAALVLGTIQVADGTLSAGTLVAFLSTALALRWPVESIGFLLAMSQESATAT

pLDDT: mean 79.21, std 17.16, range [38.16, 98.06]